Protein AF-A0A7C3DHV5-F1 (afdb_monomer_lite)

Foldseek 3Di:
DAQQWWFFFQDPVPGTFIWHFHDDRVCVVPPQKTKTWTKDPDADPDDADLQWDWDQVVQQDPHTIITGLLDIDIDGPVRGDGTRGGDDPVCVVVSVVSNCVNVVNPPVVVVVVVVVVVVVVPPDPPPDPPPPDDDDDDDDDDDD

Secondary structure (DSSP, 8-state):
--TTEEEEEEETTTEEEEEEE-S-HHHHHH-SEEEEEEEPSSPP-S---TTEEEE-GGGT-SS-EEEEEEEEEEEEGGGEEEEEEE--HHHHHHHHHHHHHHTT-SHHHHHHHHHHHHHHTT-----------------S----

Radius of gyration: 30.59 Å; chains: 1; bounding box: 89×79×47 Å

Sequence (144 aa):
MKQWDIWTCDFADAGPHPAVVISHPDRVARAPLVNVLIGSSQRASRPARENEVLLNGADGLDWETLVKCDLMYLVEKERLYRRRGSVSVARRRAVVQRINACFGGASQFFAGLKAEWGKSRDQRPLRQKVSRQSRDSSPRWLRN

pLDDT: mean 81.28, std 19.35, range [42.59, 97.56]

Structure (mmCIF, N/CA/C/O backbone):
data_AF-A0A7C3DHV5-F1
#
_entry.id   AF-A0A7C3DHV5-F1
#
loop_
_atom_site.group_PDB
_atom_site.id
_atom_site.type_symbol
_atom_site.label_atom_id
_atom_site.label_alt_id
_atom_site.label_comp_id
_atom_site.label_asym_id
_atom_site.label_entity_id
_atom_site.label_seq_id
_atom_site.pdbx_PDB_ins_code
_atom_site.Cartn_x
_atom_site.Cartn_y
_atom_site.Cartn_z
_atom_site.occupancy
_atom_site.B_iso_or_equiv
_atom_site.auth_seq_id
_atom_site.auth_comp_id
_atom_site.auth_asym_id
_atom_site.auth_atom_id
_atom_site.pdbx_PDB_model_num
ATOM 1 N N . MET A 1 1 ? -12.951 -5.417 4.955 1.00 90.44 1 MET A N 1
ATOM 2 C CA . MET A 1 1 ? -11.619 -5.143 4.371 1.00 90.44 1 MET A CA 1
ATOM 3 C C . MET A 1 1 ? -10.843 -6.445 4.270 1.00 90.44 1 MET A C 1
ATOM 5 O O . MET A 1 1 ? -10.939 -7.243 5.195 1.00 90.44 1 MET A O 1
ATOM 9 N N . LYS A 1 2 ? -10.124 -6.685 3.172 1.00 95.50 2 LYS A N 1
ATOM 10 C CA . LYS A 1 2 ? -9.278 -7.870 2.955 1.00 95.50 2 LYS A CA 1
ATOM 11 C C . LYS A 1 2 ? -7.871 -7.451 2.524 1.00 95.50 2 LYS A C 1
ATOM 13 O O . LYS A 1 2 ? -7.673 -6.340 2.034 1.00 95.50 2 LYS A O 1
ATOM 18 N N . GLN A 1 3 ? -6.899 -8.348 2.686 1.00 96.19 3 GLN A N 1
ATOM 19 C CA . GLN A 1 3 ? -5.577 -8.156 2.087 1.00 96.19 3 GLN A CA 1
ATOM 20 C C . GLN A 1 3 ? -5.726 -7.991 0.568 1.00 96.19 3 GLN A C 1
ATOM 22 O O . GLN A 1 3 ? -6.547 -8.673 -0.050 1.00 96.19 3 GLN A O 1
ATOM 27 N N . TRP A 1 4 ? -4.925 -7.102 -0.015 1.00 97.06 4 TRP A N 1
ATOM 28 C CA . TRP A 1 4 ? -4.947 -6.709 -1.424 1.00 97.06 4 TRP A CA 1
ATOM 29 C C . TRP A 1 4 ? -6.153 -5.881 -1.855 1.00 97.06 4 TRP A C 1
ATOM 31 O O . TRP A 1 4 ? -6.248 -5.564 -3.039 1.00 97.06 4 TRP A O 1
ATOM 41 N N . ASP A 1 5 ? -7.074 -5.517 -0.960 1.00 96.88 5 ASP A N 1
ATOM 42 C CA . ASP A 1 5 ? -8.069 -4.502 -1.299 1.00 96.88 5 ASP A CA 1
ATOM 43 C C . ASP A 1 5 ? -7.389 -3.137 -1.469 1.00 96.88 5 ASP A C 1
ATOM 45 O O . ASP A 1 5 ? -6.453 -2.787 -0.745 1.00 96.88 5 ASP A O 1
ATOM 49 N N . ILE A 1 6 ? -7.910 -2.357 -2.410 1.00 97.19 6 ILE A N 1
ATOM 50 C CA . ILE A 1 6 ? -7.518 -0.973 -2.645 1.00 97.19 6 ILE A CA 1
ATOM 51 C C . ILE A 1 6 ? -8.632 -0.080 -2.112 1.00 97.19 6 ILE A C 1
ATOM 53 O O . ILE A 1 6 ? -9.783 -0.170 -2.550 1.00 97.19 6 ILE A O 1
ATOM 57 N N . TRP A 1 7 ? -8.284 0.782 -1.169 1.00 97.19 7 TRP A N 1
ATOM 58 C CA . TRP A 1 7 ? -9.181 1.749 -0.547 1.00 97.19 7 TRP A CA 1
ATOM 59 C C . TRP A 1 7 ? -8.693 3.166 -0.812 1.00 97.19 7 TRP A C 1
ATOM 61 O O . TRP A 1 7 ? -7.548 3.372 -1.185 1.00 97.19 7 TRP A O 1
ATOM 71 N N . THR A 1 8 ? -9.554 4.156 -0.637 1.00 96.44 8 THR A N 1
ATOM 72 C CA . THR A 1 8 ? -9.113 5.548 -0.530 1.00 96.44 8 THR A CA 1
ATOM 73 C C . THR A 1 8 ? -8.825 5.826 0.935 1.00 96.44 8 THR A C 1
ATOM 75 O O . THR A 1 8 ? -9.685 5.561 1.775 1.00 96.44 8 THR A O 1
ATOM 78 N N . CYS A 1 9 ? -7.619 6.307 1.217 1.00 96.19 9 CYS A N 1
ATOM 79 C CA . CYS A 1 9 ? -7.184 6.743 2.535 1.00 96.19 9 CYS A CA 1
ATOM 80 C C . CYS A 1 9 ? -6.913 8.237 2.482 1.00 96.19 9 CYS A C 1
ATOM 82 O O . CYS A 1 9 ? -6.264 8.703 1.545 1.00 96.19 9 CYS A O 1
ATOM 84 N N . ASP A 1 10 ? -7.358 8.965 3.496 1.00 93.62 10 ASP A N 1
ATOM 85 C CA . ASP A 1 10 ? -6.908 10.335 3.695 1.00 93.62 10 ASP A CA 1
ATOM 86 C C . ASP A 1 10 ? -5.593 10.317 4.482 1.00 93.62 10 ASP A C 1
ATOM 88 O O . ASP A 1 10 ? -5.584 9.955 5.662 1.00 93.62 10 ASP A O 1
ATOM 92 N N . PHE A 1 11 ? -4.468 10.592 3.820 1.00 91.00 11 PHE A N 1
ATOM 93 C CA . PHE A 1 11 ? -3.147 10.656 4.452 1.00 91.00 11 PHE A CA 1
ATOM 94 C C . PHE A 1 11 ? -2.891 12.074 4.957 1.00 91.00 11 PHE A C 1
ATOM 96 O O . PHE A 1 11 ? -3.171 13.024 4.243 1.00 91.00 11 PHE A O 1
ATOM 103 N N . ALA A 1 12 ? -2.301 12.226 6.145 1.00 86.88 12 ALA A N 1
ATOM 104 C CA . ALA A 1 12 ? -2.161 13.544 6.776 1.00 86.88 12 ALA A CA 1
ATOM 105 C C . ALA A 1 12 ? -1.393 14.553 5.895 1.00 86.88 12 ALA A C 1
ATOM 107 O O . ALA A 1 12 ? -1.833 15.686 5.748 1.00 86.88 12 ALA A O 1
ATOM 108 N N . ASP A 1 13 ? -0.307 14.114 5.251 1.00 84.50 13 ASP A N 1
ATOM 109 C CA . ASP A 1 13 ? 0.558 15.003 4.458 1.00 84.50 13 ASP A CA 1
ATOM 110 C C . ASP A 1 13 ? 0.205 15.045 2.964 1.00 84.50 13 ASP A C 1
ATOM 112 O O . ASP A 1 13 ? 0.598 15.965 2.252 1.00 84.50 13 ASP A O 1
ATOM 116 N N . ALA A 1 14 ? -0.493 14.023 2.461 1.00 88.00 14 ALA A N 1
ATOM 117 C CA . ALA A 1 14 ? -0.768 13.873 1.031 1.00 88.00 14 ALA A CA 1
ATOM 118 C C . ALA A 1 14 ? -2.247 14.088 0.682 1.00 88.00 14 ALA A C 1
ATOM 120 O O . ALA A 1 14 ? -2.569 14.345 -0.471 1.00 88.00 14 ALA A O 1
ATOM 121 N N . GLY A 1 15 ? -3.161 13.987 1.642 1.00 91.25 15 GLY A N 1
ATOM 122 C CA . GLY A 1 15 ? -4.597 13.985 1.397 1.00 91.25 15 GLY A CA 1
ATOM 123 C C . GLY A 1 15 ? -5.110 12.657 0.813 1.00 91.25 15 GLY A C 1
ATOM 124 O O . GLY A 1 15 ? -4.436 11.619 0.908 1.00 91.25 15 GLY A O 1
ATOM 125 N N . PRO A 1 16 ? -6.282 12.661 0.150 1.00 94.69 16 PRO A N 1
ATOM 126 C CA . PRO A 1 16 ? -6.945 11.455 -0.344 1.00 94.69 16 PRO A CA 1
ATOM 127 C C . PRO A 1 16 ? -6.166 10.726 -1.446 1.00 94.69 16 PRO A C 1
ATOM 129 O O . PRO A 1 16 ? -6.072 11.192 -2.582 1.00 94.69 16 PRO A O 1
ATOM 132 N N . HIS A 1 17 ? -5.658 9.534 -1.137 1.00 95.19 17 HIS A N 1
ATOM 133 C CA . HIS A 1 17 ? -4.902 8.706 -2.077 1.00 95.19 17 HIS A CA 1
ATOM 134 C C . HIS A 1 17 ? -5.390 7.252 -2.081 1.00 95.19 17 HIS A C 1
ATOM 136 O O . HIS A 1 17 ? -5.900 6.754 -1.070 1.00 95.19 17 HIS A O 1
ATOM 142 N N . PRO A 1 18 ? -5.240 6.531 -3.207 1.00 95.94 18 PRO A N 1
ATOM 143 C CA . PRO A 1 18 ? -5.375 5.081 -3.217 1.00 95.94 18 PRO A CA 1
ATOM 144 C C . PRO A 1 18 ? -4.394 4.437 -2.227 1.00 95.94 18 PRO A C 1
ATOM 146 O O . PRO A 1 18 ? -3.228 4.813 -2.160 1.00 95.94 18 PRO A O 1
ATOM 149 N N . ALA A 1 19 ? -4.860 3.449 -1.479 1.00 96.88 19 ALA A N 1
ATOM 150 C CA . ALA A 1 19 ? -4.122 2.744 -0.447 1.00 96.88 19 ALA A CA 1
ATOM 151 C C . ALA A 1 19 ? -4.334 1.238 -0.617 1.00 96.88 19 ALA A C 1
ATOM 153 O O . ALA A 1 19 ? -5.464 0.747 -0.554 1.00 96.88 19 ALA A O 1
ATOM 154 N N . VAL A 1 20 ? -3.250 0.501 -0.852 1.00 97.50 20 VAL A N 1
ATOM 155 C CA . VAL A 1 20 ? -3.276 -0.957 -1.020 1.00 97.50 20 VAL A CA 1
ATOM 156 C C . VAL A 1 20 ? -3.021 -1.621 0.323 1.00 97.50 20 VAL A C 1
ATOM 158 O O . VAL A 1 20 ? -1.951 -1.442 0.897 1.00 97.50 20 VAL A O 1
ATOM 161 N N . VAL A 1 21 ? -3.961 -2.430 0.808 1.00 97.56 21 VAL A N 1
ATOM 162 C CA . VAL A 1 21 ? -3.810 -3.154 2.078 1.00 97.56 21 VAL A CA 1
ATOM 163 C C . VAL A 1 21 ? -2.851 -4.331 1.908 1.00 97.56 21 VAL A C 1
ATOM 165 O O . VAL A 1 21 ? -3.156 -5.283 1.190 1.00 97.56 21 VAL A O 1
ATOM 168 N N . ILE A 1 22 ? -1.715 -4.305 2.607 1.00 96.94 22 ILE A N 1
ATOM 169 C CA . ILE A 1 22 ? -0.680 -5.355 2.529 1.00 96.94 22 ILE A CA 1
ATOM 170 C C . ILE A 1 22 ? -0.562 -6.200 3.803 1.00 96.94 22 ILE A C 1
ATOM 172 O O . ILE A 1 22 ? 0.092 -7.243 3.791 1.00 96.94 22 ILE A O 1
ATOM 176 N N . SER A 1 23 ? -1.213 -5.798 4.899 1.00 96.19 23 SER A N 1
ATOM 177 C CA . SER A 1 23 ? -1.224 -6.572 6.147 1.00 96.19 23 SER A CA 1
ATOM 178 C C . SER A 1 23 ? -1.694 -8.017 5.971 1.00 96.19 23 SER A C 1
ATOM 180 O O . SER A 1 23 ? -2.576 -8.305 5.165 1.00 96.19 23 SER A O 1
ATOM 182 N N . HIS A 1 24 ? -1.140 -8.909 6.799 1.00 95.31 24 HIS A N 1
ATOM 183 C CA . HIS A 1 24 ? -1.579 -10.301 6.903 1.00 95.31 24 HIS A CA 1
ATOM 184 C C . HIS A 1 24 ? -3.099 -10.382 7.153 1.00 95.31 24 HIS A C 1
ATOM 186 O O . HIS A 1 24 ? -3.607 -9.576 7.944 1.00 95.31 24 HIS A O 1
ATOM 192 N N . PRO A 1 25 ? -3.830 -11.332 6.536 1.00 95.88 25 PRO A N 1
ATOM 193 C CA . PRO A 1 25 ? -5.282 -11.455 6.689 1.00 95.88 25 PRO A CA 1
ATOM 194 C C . PRO A 1 25 ? -5.742 -11.500 8.153 1.00 95.88 25 PRO A C 1
ATOM 196 O O . PRO A 1 25 ? -6.705 -10.819 8.495 1.00 95.88 25 PRO A O 1
ATOM 199 N N . ASP A 1 26 ? -5.014 -12.186 9.038 1.00 95.31 26 ASP A N 1
ATOM 200 C CA . ASP A 1 26 ? -5.356 -12.235 10.471 1.00 95.31 26 ASP A CA 1
ATOM 201 C C . ASP A 1 26 ? -5.299 -10.864 11.151 1.00 95.31 26 ASP A C 1
ATOM 203 O O . ASP A 1 26 ? -6.147 -10.537 11.983 1.00 95.31 26 ASP A O 1
ATOM 207 N N . ARG A 1 27 ? -4.329 -10.022 10.770 1.00 94.06 27 ARG A N 1
ATOM 208 C CA . ARG A 1 27 ? -4.230 -8.651 11.283 1.00 94.06 27 ARG A CA 1
ATOM 209 C C . ARG A 1 27 ? -5.369 -7.797 10.744 1.00 94.06 27 ARG A C 1
ATOM 211 O O . ARG A 1 27 ? -5.991 -7.066 11.508 1.00 94.06 27 ARG A O 1
ATOM 218 N N . VAL A 1 28 ? -5.678 -7.929 9.452 1.00 96.25 28 VAL A N 1
ATOM 219 C CA . VAL A 1 28 ? -6.823 -7.245 8.834 1.00 96.25 28 VAL A CA 1
ATOM 220 C C . VAL A 1 28 ? -8.139 -7.672 9.492 1.00 96.25 28 VAL A C 1
ATOM 222 O O . VAL A 1 28 ? -9.040 -6.846 9.604 1.00 96.25 28 VAL A O 1
ATOM 225 N N . ALA A 1 29 ? -8.262 -8.906 9.983 1.00 95.25 29 ALA A N 1
ATOM 226 C CA . ALA A 1 29 ? -9.449 -9.362 10.702 1.00 95.25 29 ALA A CA 1
ATOM 227 C C . ALA A 1 29 ? -9.537 -8.803 12.133 1.00 95.25 29 ALA A C 1
ATOM 229 O O . ALA A 1 29 ? -10.609 -8.374 12.547 1.00 95.25 29 ALA A O 1
ATOM 230 N N . ARG A 1 30 ? -8.424 -8.770 12.879 1.00 95.00 30 ARG A N 1
ATOM 231 C CA . ARG A 1 30 ? -8.445 -8.554 14.339 1.00 95.00 30 ARG A CA 1
ATOM 232 C C . ARG A 1 30 ? -8.027 -7.157 14.801 1.00 95.00 30 ARG A C 1
ATOM 234 O O . ARG A 1 30 ? -8.566 -6.665 15.781 1.00 95.00 30 ARG A O 1
ATOM 241 N N . ALA A 1 31 ? -7.061 -6.524 14.136 1.00 95.06 31 ALA A N 1
ATOM 242 C CA . ALA A 1 31 ? -6.447 -5.284 14.619 1.00 95.06 31 ALA A CA 1
ATOM 243 C C . ALA A 1 31 ? -7.114 -4.035 14.013 1.00 95.06 31 ALA A C 1
ATOM 245 O O . ALA A 1 31 ? -7.508 -4.083 12.848 1.00 95.06 31 ALA A O 1
ATOM 246 N N . PRO A 1 32 ? -7.210 -2.906 14.736 1.00 95.50 32 PRO A N 1
ATOM 247 C CA . PRO A 1 32 ? -7.749 -1.654 14.189 1.00 95.50 32 PRO A CA 1
ATOM 248 C C . PRO A 1 32 ? -6.794 -0.971 13.195 1.00 95.50 32 PRO A C 1
ATOM 250 O O . PRO A 1 32 ? -7.240 -0.255 12.302 1.00 95.50 32 PRO A O 1
ATOM 253 N N . LEU A 1 33 ? -5.488 -1.238 13.318 1.00 96.25 33 LEU A N 1
ATOM 254 C CA . LEU A 1 33 ? -4.430 -0.671 12.482 1.00 96.25 33 LEU A CA 1
ATOM 255 C C . LEU A 1 33 ? -3.939 -1.672 11.428 1.00 96.25 33 LEU A C 1
ATOM 257 O O . LEU A 1 33 ? -3.625 -2.829 11.744 1.00 96.25 33 LEU A O 1
ATOM 261 N N . VAL A 1 34 ? -3.798 -1.203 10.189 1.00 97.25 34 VAL A N 1
ATOM 262 C CA . VAL A 1 34 ? -3.339 -1.984 9.033 1.00 97.25 34 VAL A CA 1
ATOM 263 C C . VAL A 1 34 ? -2.211 -1.270 8.288 1.00 97.25 34 VAL A C 1
ATOM 265 O O . VAL A 1 34 ? -2.164 -0.048 8.219 1.00 97.25 34 VAL A O 1
ATOM 268 N N . ASN A 1 35 ? -1.302 -2.052 7.712 1.00 97.19 35 ASN A N 1
ATOM 269 C CA . ASN A 1 35 ? -0.250 -1.568 6.824 1.00 97.19 35 ASN A CA 1
ATOM 270 C C . ASN A 1 35 ? -0.798 -1.412 5.409 1.00 97.19 35 ASN A C 1
ATOM 272 O O . ASN A 1 35 ? -1.376 -2.359 4.851 1.00 97.19 35 ASN A O 1
ATOM 276 N N . VAL A 1 36 ? -0.552 -0.245 4.823 1.00 97.12 36 VAL A N 1
ATOM 277 C CA . VAL A 1 36 ? -0.929 0.087 3.453 1.00 97.12 36 VAL A CA 1
ATOM 278 C C . VAL A 1 36 ? 0.246 0.656 2.664 1.00 97.12 36 VAL A C 1
ATOM 280 O O . VAL A 1 36 ? 1.143 1.283 3.225 1.00 97.12 36 VAL A O 1
ATOM 283 N N . LEU A 1 37 ? 0.215 0.456 1.349 1.00 96.69 37 LEU A N 1
ATOM 284 C CA . LEU A 1 37 ? 1.065 1.170 0.397 1.00 96.69 37 LEU A CA 1
ATOM 285 C C . LEU A 1 37 ? 0.279 2.308 -0.241 1.00 96.69 37 LEU A C 1
ATOM 287 O O . LEU A 1 37 ? -0.868 2.106 -0.646 1.00 96.69 37 LEU A O 1
ATOM 291 N N . ILE A 1 38 ? 0.904 3.475 -0.373 1.00 95.75 38 ILE A N 1
ATOM 292 C CA . ILE A 1 38 ? 0.287 4.637 -1.015 1.00 95.75 38 ILE A CA 1
ATOM 293 C C . ILE A 1 38 ? 0.422 4.558 -2.543 1.00 95.75 38 ILE A C 1
ATOM 295 O O . ILE A 1 38 ? 1.495 4.296 -3.093 1.00 95.75 38 ILE A O 1
ATOM 299 N N . GLY A 1 39 ? -0.687 4.793 -3.236 1.00 94.19 39 GLY A N 1
ATOM 300 C CA . GLY A 1 39 ? -0.762 4.984 -4.678 1.00 94.19 39 GLY A CA 1
ATOM 301 C C . GLY A 1 39 ? -0.872 6.459 -5.043 1.00 94.19 39 GLY A C 1
ATOM 302 O O . GLY A 1 39 ? -1.410 7.251 -4.280 1.00 94.19 39 GLY A O 1
ATOM 303 N N . SER A 1 40 ? -0.391 6.834 -6.224 1.00 91.06 40 SER A N 1
ATOM 304 C CA . SER A 1 40 ? -0.592 8.166 -6.803 1.00 91.06 40 SER A CA 1
ATOM 305 C C . SER A 1 40 ? -2.082 8.468 -7.000 1.00 91.06 40 SER A C 1
ATOM 307 O O . SER A 1 40 ? -2.827 7.656 -7.549 1.00 91.06 40 SER A O 1
ATOM 309 N N . SER A 1 41 ? -2.516 9.664 -6.606 1.00 84.44 41 SER A N 1
ATOM 310 C CA . SER A 1 41 ? -3.856 10.182 -6.912 1.00 84.44 41 SER A CA 1
ATOM 311 C C . SER A 1 41 ? -3.995 10.618 -8.375 1.00 84.44 41 SER A C 1
ATOM 313 O O . SER A 1 41 ? -5.104 10.645 -8.899 1.00 84.44 41 SER A O 1
ATOM 315 N N . GLN A 1 42 ? -2.884 10.898 -9.058 1.00 84.81 42 GLN A N 1
ATOM 316 C CA . GLN A 1 42 ? -2.853 11.330 -10.456 1.00 84.81 42 GLN A CA 1
ATOM 317 C C . GLN A 1 42 ? -2.566 10.164 -11.405 1.00 84.81 42 GLN A C 1
ATOM 319 O O . GLN A 1 42 ? -1.889 9.197 -11.030 1.00 84.81 42 GLN A O 1
ATOM 324 N N . ARG A 1 43 ? -3.049 10.290 -12.648 1.00 86.81 43 ARG A N 1
ATOM 325 C CA . ARG A 1 43 ? -2.757 9.355 -13.738 1.00 86.81 43 ARG A CA 1
ATOM 326 C C . ARG A 1 43 ? -1.253 9.284 -13.979 1.00 86.81 43 ARG A C 1
ATOM 328 O O . ARG A 1 43 ? -0.592 10.311 -14.119 1.00 86.81 43 ARG A O 1
ATOM 335 N N . ALA A 1 44 ? -0.724 8.068 -14.048 1.00 85.44 44 ALA A N 1
ATOM 336 C CA . ALA A 1 44 ? 0.668 7.850 -14.394 1.00 85.44 44 ALA A CA 1
ATOM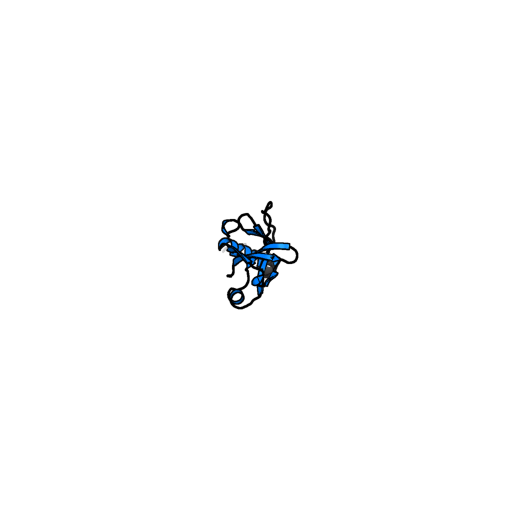 337 C C . ALA A 1 44 ? 0.951 8.395 -15.804 1.00 85.44 44 ALA A C 1
ATOM 339 O O . ALA A 1 44 ? 0.351 7.959 -16.781 1.00 85.44 44 ALA A O 1
ATOM 340 N N . SER A 1 45 ? 1.864 9.360 -15.901 1.00 87.44 45 SER A N 1
ATOM 341 C CA . SER A 1 45 ? 2.379 9.901 -17.169 1.00 87.44 45 SER A CA 1
ATOM 342 C C . SER A 1 45 ? 3.748 9.328 -17.541 1.00 87.44 45 SER A C 1
ATOM 344 O O . SER A 1 45 ? 4.294 9.637 -18.597 1.00 87.44 45 SER A O 1
ATOM 346 N N . ARG A 1 46 ? 4.323 8.507 -16.657 1.00 90.75 46 ARG A N 1
ATOM 347 C CA . ARG A 1 46 ? 5.666 7.941 -16.777 1.00 90.75 46 ARG A CA 1
ATOM 348 C C . ARG A 1 46 ? 5.671 6.458 -16.405 1.00 90.75 46 ARG A C 1
ATOM 350 O O . ARG A 1 46 ? 4.808 6.029 -15.633 1.00 90.75 46 ARG A O 1
ATOM 357 N N . PRO A 1 47 ? 6.676 5.691 -16.862 1.00 89.44 47 PRO A N 1
ATOM 358 C CA . PRO A 1 47 ? 6.885 4.332 -16.383 1.00 89.44 47 PRO A CA 1
ATOM 359 C C . PRO A 1 47 ? 7.174 4.292 -14.874 1.00 89.44 47 PRO A C 1
ATOM 361 O O . PRO A 1 47 ? 7.651 5.265 -14.272 1.00 89.44 47 PRO A O 1
ATOM 364 N N . ALA A 1 48 ? 6.877 3.142 -14.266 1.00 91.56 48 ALA A N 1
ATOM 365 C CA . ALA A 1 48 ? 7.163 2.877 -12.861 1.00 91.56 48 ALA A CA 1
ATOM 366 C C . ALA A 1 48 ? 8.675 2.845 -12.599 1.00 91.56 48 ALA A C 1
ATOM 368 O O . ALA A 1 48 ? 9.431 2.240 -13.358 1.00 91.56 48 ALA A O 1
ATOM 369 N N . ARG A 1 49 ? 9.106 3.488 -11.508 1.00 92.00 49 ARG A N 1
ATOM 370 C CA . ARG A 1 49 ? 10.496 3.432 -11.028 1.00 92.00 49 ARG A CA 1
ATOM 371 C C . ARG A 1 49 ? 10.798 2.099 -10.356 1.00 92.00 49 ARG A C 1
ATOM 373 O O . ARG A 1 49 ? 9.899 1.297 -10.124 1.00 92.00 49 ARG A O 1
ATOM 380 N N . GLU A 1 50 ? 12.061 1.895 -9.990 1.00 89.12 50 GLU A N 1
ATOM 381 C CA . GLU A 1 50 ? 12.574 0.703 -9.301 1.00 89.12 50 GLU A CA 1
ATOM 382 C C . GLU A 1 50 ? 11.957 0.425 -7.931 1.00 89.12 50 GLU A C 1
ATOM 384 O O . GLU A 1 50 ? 12.026 -0.708 -7.480 1.00 89.12 50 GLU A O 1
ATOM 389 N N . ASN A 1 51 ? 11.267 1.378 -7.316 1.00 92.00 51 ASN A N 1
ATOM 390 C CA . ASN A 1 51 ? 10.526 1.229 -6.060 1.00 92.00 51 ASN A CA 1
ATOM 391 C C . ASN A 1 51 ? 8.998 1.225 -6.245 1.00 92.00 51 ASN A C 1
ATOM 393 O O . ASN A 1 51 ? 8.253 1.116 -5.274 1.00 92.00 51 ASN A O 1
ATOM 397 N N . GLU A 1 52 ? 8.509 1.330 -7.481 1.00 94.19 52 GLU A N 1
ATOM 398 C CA . GLU A 1 52 ? 7.087 1.497 -7.777 1.00 94.19 52 GLU A CA 1
ATOM 399 C C . GLU A 1 52 ? 6.524 0.342 -8.608 1.00 94.19 52 GLU A C 1
ATOM 401 O O . GLU A 1 52 ? 7.220 -0.293 -9.402 1.00 94.19 52 GLU A O 1
ATOM 406 N N . VAL A 1 53 ? 5.221 0.105 -8.466 1.00 94.81 53 VAL A N 1
ATOM 407 C CA . VAL A 1 53 ? 4.458 -0.818 -9.313 1.00 94.81 53 VAL A CA 1
ATOM 408 C C . VAL A 1 53 ? 3.287 -0.075 -9.942 1.00 94.81 53 VAL A C 1
ATOM 410 O O . VAL A 1 53 ? 2.581 0.669 -9.265 1.00 94.81 53 VAL A O 1
ATOM 413 N N . LEU A 1 54 ? 3.073 -0.288 -11.241 1.00 94.69 54 LEU A N 1
ATOM 414 C CA . LEU A 1 54 ? 1.937 0.269 -11.970 1.00 94.69 54 LEU A CA 1
ATOM 415 C C . LEU A 1 54 ? 0.709 -0.641 -11.810 1.00 94.69 54 LEU A C 1
ATOM 417 O O . LEU A 1 54 ? 0.715 -1.794 -12.250 1.00 94.69 54 LEU A O 1
ATOM 421 N N . LEU A 1 55 ? -0.337 -0.120 -11.175 1.00 94.31 55 LEU A N 1
ATOM 422 C CA . LEU A 1 55 ? -1.673 -0.715 -11.129 1.00 94.31 55 LEU A CA 1
ATOM 423 C C . LEU A 1 55 ? -2.578 -0.042 -12.165 1.00 94.31 55 LEU A C 1
ATOM 425 O O . LEU A 1 55 ? -2.305 1.083 -12.580 1.00 94.31 55 LEU A O 1
ATOM 429 N N . ASN A 1 56 ? -3.643 -0.714 -12.602 1.00 91.94 56 ASN A N 1
ATOM 430 C CA . ASN A 1 56 ? -4.543 -0.173 -13.629 1.00 91.94 56 ASN A CA 1
ATOM 431 C C . ASN A 1 56 ? -5.996 -0.657 -13.470 1.00 91.94 56 ASN A C 1
ATOM 433 O O . ASN A 1 56 ? -6.354 -1.241 -12.447 1.00 91.94 56 ASN A O 1
ATOM 437 N N . GLY A 1 57 ? -6.819 -0.456 -14.507 1.00 88.62 57 GLY A N 1
ATOM 438 C CA . GLY A 1 57 ? -8.229 -0.869 -14.561 1.00 88.62 57 GLY A CA 1
ATOM 439 C C . GLY A 1 57 ? -8.512 -2.304 -14.129 1.00 88.62 57 GLY A C 1
ATOM 440 O O . GLY A 1 57 ? -9.497 -2.549 -13.440 1.00 88.62 57 GLY A O 1
ATOM 441 N N . ALA A 1 58 ? -7.618 -3.252 -14.421 1.00 88.00 58 ALA A N 1
ATOM 442 C CA . ALA A 1 58 ? -7.804 -4.640 -13.998 1.00 88.00 58 ALA A CA 1
ATOM 443 C C . ALA A 1 58 ? -7.631 -4.865 -12.476 1.00 88.00 58 ALA A C 1
ATOM 445 O O . ALA A 1 58 ? -7.902 -5.962 -11.996 1.00 88.00 58 ALA A O 1
ATOM 446 N N . ASP A 1 59 ? -7.209 -3.854 -11.705 1.00 90.44 59 ASP A N 1
ATOM 447 C CA . ASP A 1 59 ? -7.241 -3.863 -10.231 1.00 90.44 59 ASP A CA 1
ATOM 448 C C . ASP A 1 59 ? -8.429 -3.072 -9.645 1.00 90.44 59 ASP A C 1
ATOM 450 O O . ASP A 1 59 ? -8.545 -2.948 -8.424 1.00 90.44 59 ASP A O 1
ATOM 454 N N . GLY A 1 60 ? -9.313 -2.530 -10.492 1.00 87.25 60 GLY A N 1
ATOM 455 C CA . GLY A 1 60 ? -10.433 -1.672 -10.087 1.00 87.25 60 GLY A CA 1
ATOM 456 C C . GLY A 1 60 ? -10.046 -0.205 -9.870 1.00 87.25 60 GLY A C 1
ATOM 457 O O . GLY A 1 60 ? -10.584 0.451 -8.982 1.00 87.25 60 GLY A O 1
ATOM 458 N N . LEU A 1 61 ? -9.079 0.305 -10.638 1.00 90.12 61 LEU A N 1
ATOM 459 C CA . LEU A 1 61 ? -8.702 1.721 -10.642 1.00 90.12 61 LEU A CA 1
ATOM 460 C C . LEU A 1 61 ? -9.132 2.385 -11.948 1.00 90.12 61 LEU A C 1
ATOM 462 O O . LEU A 1 61 ? -8.932 1.827 -13.019 1.00 90.12 61 LEU A O 1
ATOM 466 N N . ASP A 1 62 ? -9.664 3.600 -11.867 1.00 89.00 62 ASP A N 1
ATOM 467 C CA . ASP A 1 62 ? -10.157 4.337 -13.039 1.00 89.00 62 ASP A CA 1
ATOM 468 C C . ASP A 1 62 ? -9.037 4.686 -14.042 1.00 89.00 62 ASP A C 1
ATOM 470 O O . ASP A 1 62 ? -9.276 4.866 -15.235 1.00 89.00 62 ASP A O 1
ATOM 474 N N . TRP A 1 63 ? -7.793 4.763 -13.566 1.00 89.81 63 TRP A N 1
ATOM 475 C CA . TRP A 1 63 ? -6.608 5.051 -14.368 1.00 89.81 63 TRP A CA 1
ATOM 476 C C . TRP A 1 63 ? -5.384 4.292 -13.862 1.00 89.81 63 TRP A C 1
ATOM 478 O O . TRP A 1 63 ? -5.400 3.634 -12.822 1.00 89.81 63 TRP A O 1
ATOM 488 N N . GLU A 1 64 ? -4.297 4.391 -14.622 1.00 92.75 64 GLU A N 1
ATOM 489 C CA . GLU A 1 64 ? -3.010 3.838 -14.226 1.00 92.75 64 GLU A CA 1
ATOM 490 C C . GLU A 1 64 ? -2.445 4.591 -13.018 1.00 92.75 64 GLU A C 1
ATOM 492 O O . GLU A 1 64 ? -2.251 5.809 -13.055 1.00 92.75 64 GLU A O 1
ATOM 497 N N . THR A 1 65 ? -2.175 3.856 -11.945 1.00 94.75 65 THR A N 1
ATOM 498 C CA . THR A 1 65 ? -1.727 4.389 -10.660 1.00 94.75 65 THR A CA 1
ATOM 499 C C . THR A 1 65 ? -0.394 3.772 -10.277 1.00 94.75 65 THR A C 1
ATOM 501 O O . THR A 1 65 ? -0.251 2.553 -10.202 1.00 94.75 65 THR A O 1
ATOM 504 N N . LEU A 1 66 ? 0.579 4.625 -9.969 1.00 95.81 66 LEU A N 1
ATOM 505 C CA . LEU A 1 66 ? 1.862 4.209 -9.411 1.00 95.81 66 LEU A CA 1
ATOM 506 C C . LEU A 1 66 ? 1.729 3.978 -7.907 1.00 95.81 66 LEU A C 1
ATOM 508 O O . LEU A 1 66 ? 1.382 4.905 -7.180 1.00 95.81 66 LEU A O 1
ATOM 512 N N . VAL A 1 67 ? 2.020 2.765 -7.445 1.00 95.88 67 VAL A N 1
ATOM 513 C CA . VAL A 1 67 ? 2.063 2.402 -6.024 1.00 95.88 67 VAL A CA 1
ATOM 514 C C . VAL A 1 67 ? 3.507 2.349 -5.555 1.00 95.88 67 VAL A C 1
ATOM 516 O O . VAL A 1 67 ? 4.308 1.591 -6.103 1.00 95.88 67 VAL A O 1
ATOM 519 N N . LYS A 1 68 ? 3.826 3.140 -4.530 1.00 95.00 68 LYS A N 1
ATOM 520 C CA . LYS A 1 68 ? 5.150 3.183 -3.905 1.00 95.00 68 LYS A CA 1
ATOM 521 C C . LYS A 1 68 ? 5.297 1.994 -2.961 1.00 95.00 68 LYS A C 1
ATOM 523 O O . LYS A 1 68 ? 4.497 1.837 -2.043 1.00 95.00 68 LYS A O 1
ATOM 528 N N . CYS A 1 69 ? 6.275 1.132 -3.215 1.00 95.56 69 CYS A N 1
ATOM 529 C CA . CYS A 1 69 ? 6.495 -0.102 -2.454 1.00 95.56 69 CYS A CA 1
ATOM 530 C C . CYS A 1 69 ? 7.610 0.027 -1.408 1.00 95.56 69 CYS A C 1
ATOM 532 O O . CYS A 1 69 ? 7.804 -0.898 -0.629 1.00 95.56 69 CYS A O 1
ATOM 534 N N . ASP A 1 70 ? 8.324 1.150 -1.397 1.00 93.25 70 ASP A N 1
ATOM 535 C CA . ASP A 1 70 ? 9.359 1.540 -0.436 1.00 93.25 70 ASP A CA 1
ATOM 536 C C . ASP A 1 70 ? 8.807 2.264 0.799 1.00 93.25 70 ASP A C 1
ATOM 538 O O . ASP A 1 70 ? 9.514 2.414 1.790 1.00 93.25 70 ASP A O 1
ATOM 542 N N . LEU A 1 71 ? 7.543 2.696 0.762 1.00 91.38 71 LEU A N 1
ATOM 543 C CA . LEU A 1 71 ? 6.889 3.418 1.851 1.00 91.38 71 LEU A CA 1
ATOM 544 C C . LEU A 1 71 ? 5.659 2.649 2.335 1.00 91.38 71 LEU A C 1
ATOM 546 O O . LEU A 1 71 ? 4.673 2.506 1.609 1.00 91.38 71 LEU A O 1
ATOM 550 N N . MET A 1 72 ? 5.709 2.177 3.582 1.00 94.06 72 MET A N 1
ATOM 551 C CA . MET A 1 72 ? 4.578 1.540 4.256 1.00 94.06 72 MET A CA 1
ATOM 552 C C . MET A 1 72 ? 4.001 2.476 5.309 1.00 94.06 72 MET A C 1
ATOM 554 O O . MET A 1 72 ? 4.719 2.953 6.184 1.00 94.06 72 MET A O 1
ATOM 558 N N . TYR A 1 73 ? 2.691 2.684 5.254 1.00 94.94 73 TYR A N 1
ATOM 559 C CA . TYR A 1 73 ? 1.967 3.488 6.228 1.00 94.94 73 TYR A CA 1
ATOM 560 C C . TYR A 1 73 ? 1.153 2.577 7.135 1.00 94.94 73 TYR A C 1
ATOM 562 O O . TYR A 1 73 ? 0.420 1.710 6.655 1.00 94.94 73 TYR A O 1
ATOM 570 N N . LEU A 1 74 ? 1.252 2.799 8.442 1.00 96.12 74 LEU A N 1
ATOM 571 C CA . LEU A 1 74 ? 0.336 2.216 9.412 1.00 96.12 74 LEU A CA 1
ATOM 572 C C . LEU A 1 74 ? -0.866 3.152 9.546 1.00 96.12 74 LEU A C 1
ATOM 574 O O . LEU A 1 74 ? -0.715 4.296 9.966 1.00 96.12 74 LEU A O 1
ATOM 578 N N . VAL A 1 75 ? -2.047 2.679 9.159 1.00 95.56 75 VAL A N 1
ATOM 579 C CA . VAL A 1 75 ? -3.273 3.484 9.142 1.00 95.56 75 VAL A CA 1
ATOM 580 C C . VAL A 1 75 ? -4.387 2.805 9.922 1.00 95.56 75 VAL A C 1
ATOM 582 O O . VAL A 1 75 ? -4.482 1.576 9.970 1.00 95.56 75 VAL A O 1
ATOM 585 N N . GLU A 1 76 ? -5.253 3.612 10.523 1.00 95.81 76 GLU A N 1
ATOM 586 C CA . GLU A 1 76 ? -6.505 3.149 11.117 1.00 95.81 76 GLU A CA 1
ATOM 587 C C . GLU A 1 76 ? -7.491 2.752 10.023 1.00 95.81 76 GLU A C 1
ATOM 589 O O . GLU A 1 76 ? -7.615 3.431 9.000 1.00 95.81 76 GLU A O 1
ATOM 594 N N . LYS A 1 77 ? -8.225 1.657 10.240 1.00 95.19 77 LYS A N 1
ATOM 595 C CA . LYS A 1 77 ? -9.252 1.196 9.294 1.00 95.19 77 LYS A CA 1
ATOM 596 C C . LYS A 1 77 ? -10.330 2.243 9.023 1.00 95.19 77 LYS A C 1
ATOM 598 O O . LYS A 1 77 ? -10.869 2.261 7.925 1.00 95.19 77 LYS A O 1
ATOM 603 N N . GLU A 1 78 ? -10.620 3.105 9.990 1.00 93.88 78 GLU A N 1
ATOM 604 C CA . GLU A 1 78 ? -11.627 4.167 9.881 1.00 93.88 78 GLU A CA 1
ATOM 605 C C . GLU A 1 78 ? -11.243 5.238 8.853 1.00 93.88 78 GLU A C 1
ATOM 607 O O . GLU A 1 78 ? -12.109 5.806 8.193 1.00 93.88 78 GLU A O 1
ATOM 612 N N . ARG A 1 79 ? -9.940 5.443 8.619 1.00 94.94 79 ARG A N 1
ATOM 613 C CA . ARG A 1 79 ? -9.436 6.360 7.582 1.00 94.94 79 ARG A CA 1
ATOM 614 C C . ARG A 1 79 ? -9.594 5.806 6.164 1.00 94.94 79 ARG A C 1
ATOM 616 O O . ARG A 1 79 ? -9.397 6.540 5.197 1.00 94.94 79 ARG A O 1
ATOM 623 N N . LEU A 1 80 ? -9.926 4.520 6.022 1.00 95.75 80 LEU A N 1
ATOM 624 C CA . LEU A 1 80 ? -10.120 3.832 4.747 1.00 95.75 80 LEU A CA 1
ATOM 625 C C . LEU A 1 80 ? -11.619 3.773 4.426 1.00 95.75 80 LEU A C 1
ATOM 627 O O . LEU A 1 80 ? -12.318 2.854 4.842 1.00 95.75 80 LEU A O 1
ATOM 631 N N . TYR A 1 81 ? -12.116 4.745 3.659 1.00 94.81 81 TYR A N 1
ATOM 632 C CA . TYR A 1 81 ? -13.563 4.992 3.549 1.00 94.81 81 TYR A CA 1
ATOM 633 C C . TYR A 1 81 ? -14.203 4.532 2.230 1.00 94.81 81 TYR A C 1
ATOM 635 O O . TYR A 1 81 ? -15.370 4.148 2.208 1.00 94.81 81 TYR A O 1
ATOM 643 N N . ARG A 1 82 ? -13.466 4.523 1.110 1.00 94.75 82 ARG A N 1
ATOM 644 C CA . ARG A 1 82 ? -14.006 4.131 -0.210 1.00 94.75 82 ARG A CA 1
ATOM 645 C C . ARG A 1 82 ? -13.215 2.991 -0.831 1.00 94.75 82 ARG A C 1
ATOM 647 O O . ARG A 1 82 ? -12.083 3.206 -1.267 1.00 94.75 82 ARG A O 1
ATOM 654 N N . ARG A 1 83 ? -13.823 1.809 -0.950 1.00 96.00 83 ARG A N 1
ATOM 655 C CA . ARG A 1 83 ? -13.241 0.679 -1.689 1.00 96.00 83 ARG A CA 1
ATOM 656 C C . ARG A 1 83 ? -13.238 0.988 -3.187 1.00 96.00 83 ARG A C 1
ATOM 658 O O . ARG A 1 83 ? -14.278 1.327 -3.742 1.00 96.00 83 ARG A 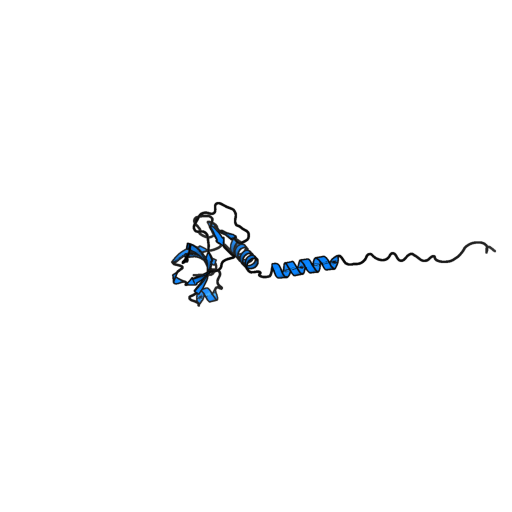O 1
ATOM 665 N N . ARG A 1 84 ? -12.074 0.870 -3.826 1.00 94.31 84 ARG A N 1
ATOM 666 C CA . ARG A 1 84 ? -11.896 1.048 -5.277 1.00 94.31 84 ARG A CA 1
ATOM 667 C C . ARG A 1 84 ? -11.862 -0.294 -5.999 1.00 94.31 84 ARG A C 1
ATOM 669 O O . ARG A 1 84 ? -12.577 -0.496 -6.969 1.00 94.31 84 ARG A O 1
ATOM 676 N N . GLY A 1 85 ? -11.104 -1.244 -5.459 1.00 95.12 85 GLY A N 1
ATOM 677 C CA . GLY A 1 85 ? -10.931 -2.545 -6.092 1.00 95.12 85 GLY A CA 1
ATOM 678 C C . GLY A 1 85 ? -10.035 -3.477 -5.293 1.00 95.12 85 GLY A C 1
ATOM 679 O O . GLY A 1 85 ? -9.980 -3.401 -4.063 1.00 95.12 85 GLY A O 1
ATOM 680 N N . SER A 1 86 ? -9.340 -4.371 -5.990 1.00 96.19 86 SER A N 1
ATOM 681 C CA . SER A 1 86 ? -8.369 -5.285 -5.399 1.00 96.19 86 SER A CA 1
ATOM 682 C C . SER A 1 86 ? -7.256 -5.600 -6.389 1.00 96.19 86 SER A C 1
ATOM 684 O O . SER A 1 86 ? -7.510 -5.821 -7.570 1.00 96.19 86 SER A O 1
ATOM 686 N N . VAL A 1 87 ? -6.022 -5.676 -5.894 1.00 96.06 87 VAL A N 1
ATOM 687 C CA . VAL A 1 87 ? -4.859 -6.025 -6.713 1.00 96.06 87 VAL A CA 1
ATOM 688 C C . VAL A 1 87 ? -5.037 -7.429 -7.286 1.00 96.06 87 VAL A C 1
ATOM 690 O O . VAL A 1 87 ? -5.245 -8.401 -6.548 1.00 96.06 87 VAL A O 1
ATOM 693 N N . SER A 1 88 ? -4.916 -7.543 -8.604 1.00 93.44 88 SER A N 1
ATOM 694 C CA . SER A 1 88 ? -4.958 -8.813 -9.331 1.00 93.44 88 SER A CA 1
ATOM 695 C C . SER A 1 88 ? -3.813 -9.747 -8.927 1.00 93.44 88 SER A C 1
ATOM 697 O O . SER A 1 88 ? -2.714 -9.315 -8.578 1.00 93.44 88 SER A O 1
ATOM 699 N N . VAL A 1 89 ? -4.037 -11.062 -9.008 1.00 89.56 89 VAL A N 1
ATOM 700 C CA . VAL A 1 89 ? -3.053 -12.079 -8.584 1.00 89.56 89 VAL A CA 1
ATOM 701 C C . VAL A 1 89 ? -1.704 -11.925 -9.298 1.00 89.56 89 VAL A C 1
ATOM 703 O O . VAL A 1 89 ? -0.659 -12.067 -8.662 1.00 89.56 89 VAL A O 1
ATOM 706 N N . ALA A 1 90 ? -1.718 -11.573 -10.587 1.00 85.88 90 ALA A N 1
ATOM 707 C CA . ALA A 1 90 ? -0.507 -11.327 -11.368 1.00 85.88 90 ALA A CA 1
ATOM 708 C C . ALA A 1 90 ? 0.340 -10.187 -10.775 1.00 85.88 90 ALA A C 1
ATOM 710 O O . ALA A 1 90 ? 1.555 -10.329 -10.624 1.00 85.88 90 ALA A O 1
ATOM 711 N N . ARG A 1 91 ? -0.300 -9.086 -10.360 1.00 92.25 91 ARG A N 1
ATOM 712 C CA . ARG A 1 91 ? 0.386 -7.917 -9.794 1.00 92.25 91 ARG A CA 1
ATOM 713 C C . ARG A 1 91 ? 0.726 -8.052 -8.319 1.00 92.25 91 ARG A C 1
ATOM 715 O O . ARG A 1 91 ? 1.709 -7.457 -7.891 1.00 92.25 91 ARG A O 1
ATOM 722 N N . ARG A 1 92 ? 0.023 -8.896 -7.556 1.00 94.50 92 ARG A N 1
ATOM 723 C CA . ARG A 1 92 ? 0.407 -9.212 -6.164 1.00 94.50 92 ARG A CA 1
ATOM 724 C C . ARG A 1 92 ? 1.849 -9.700 -6.083 1.00 94.50 92 ARG A C 1
ATOM 726 O O . ARG A 1 92 ? 2.599 -9.238 -5.233 1.00 94.50 92 ARG A O 1
ATOM 733 N N . ARG A 1 93 ? 2.259 -10.584 -7.002 1.00 91.69 93 ARG A N 1
ATOM 734 C CA . ARG A 1 93 ? 3.644 -11.084 -7.064 1.00 91.69 93 ARG A CA 1
ATOM 735 C C . ARG A 1 93 ? 4.642 -9.956 -7.315 1.00 91.69 93 ARG A C 1
ATOM 737 O O . ARG A 1 93 ? 5.634 -9.878 -6.599 1.00 91.69 93 ARG A O 1
ATOM 744 N N . ALA A 1 94 ? 4.349 -9.068 -8.266 1.00 91.88 94 ALA A N 1
ATOM 745 C CA . ALA A 1 94 ? 5.194 -7.913 -8.562 1.00 91.88 94 ALA A CA 1
ATOM 746 C C . ALA A 1 94 ? 5.320 -6.970 -7.354 1.00 91.88 94 ALA A C 1
ATOM 748 O O . ALA A 1 94 ? 6.427 -6.563 -7.016 1.00 91.88 94 ALA A O 1
ATOM 749 N N . VAL A 1 95 ? 4.213 -6.683 -6.657 1.00 94.56 95 VAL A N 1
ATOM 750 C CA . VAL A 1 95 ? 4.209 -5.862 -5.435 1.00 94.56 95 VAL A CA 1
ATOM 751 C C . VAL A 1 95 ? 5.037 -6.516 -4.327 1.00 94.56 95 VAL A C 1
ATOM 753 O O . VAL A 1 95 ? 5.891 -5.855 -3.751 1.00 94.56 95 VAL A O 1
ATOM 756 N N . VAL A 1 96 ? 4.863 -7.815 -4.060 1.00 92.94 96 VAL A N 1
ATOM 757 C CA . VAL A 1 96 ? 5.654 -8.530 -3.037 1.00 92.94 96 VAL A CA 1
ATOM 758 C C . VAL A 1 96 ? 7.144 -8.527 -3.372 1.00 92.94 96 VAL A C 1
ATOM 760 O O . VAL A 1 96 ? 7.967 -8.220 -2.514 1.00 92.94 96 VAL A O 1
ATOM 763 N N . GLN A 1 97 ? 7.505 -8.847 -4.617 1.00 91.00 97 GLN A N 1
ATOM 764 C CA . GLN A 1 97 ? 8.900 -8.820 -5.064 1.00 91.00 97 GLN A CA 1
ATOM 765 C C . GLN A 1 97 ? 9.508 -7.431 -4.896 1.00 91.00 97 GLN A C 1
ATOM 767 O O . GLN A 1 97 ? 10.650 -7.305 -4.459 1.00 91.00 97 GLN A O 1
ATOM 772 N N . ARG A 1 98 ? 8.729 -6.394 -5.207 1.00 92.62 98 ARG A N 1
ATOM 773 C CA . ARG A 1 98 ? 9.160 -5.010 -5.094 1.00 92.62 98 ARG A CA 1
ATOM 774 C C . ARG A 1 98 ? 9.346 -4.573 -3.644 1.00 92.62 98 ARG A C 1
ATOM 776 O O . ARG A 1 98 ? 10.388 -4.018 -3.329 1.00 92.62 98 ARG A O 1
ATOM 783 N N . ILE A 1 99 ? 8.393 -4.890 -2.768 1.00 93.44 99 ILE A N 1
ATOM 784 C CA . ILE A 1 99 ? 8.510 -4.677 -1.320 1.00 93.44 99 ILE A CA 1
ATOM 785 C C . ILE A 1 99 ? 9.794 -5.334 -0.799 1.00 93.44 99 ILE A C 1
ATOM 787 O O . ILE A 1 99 ? 10.603 -4.683 -0.145 1.00 93.44 99 ILE A O 1
ATOM 791 N N . ASN A 1 100 ? 10.022 -6.607 -1.131 1.00 91.50 100 ASN A N 1
ATOM 792 C CA . ASN A 1 100 ? 11.218 -7.320 -0.686 1.00 91.50 100 ASN A CA 1
ATOM 793 C C . ASN A 1 100 ? 12.502 -6.660 -1.203 1.00 91.50 100 ASN A C 1
ATOM 795 O O . ASN A 1 100 ? 13.469 -6.552 -0.456 1.00 91.50 100 ASN A O 1
ATOM 799 N N . ALA A 1 101 ? 12.511 -6.184 -2.451 1.00 89.31 101 ALA A N 1
ATOM 800 C CA . ALA A 1 101 ? 13.649 -5.460 -3.007 1.00 89.31 101 ALA A CA 1
ATOM 801 C C . ALA A 1 101 ? 13.918 -4.137 -2.267 1.00 89.31 101 ALA A C 1
ATOM 803 O O . ALA A 1 101 ? 15.072 -3.844 -1.967 1.00 89.31 101 ALA A O 1
ATOM 804 N N . CYS A 1 102 ? 12.874 -3.373 -1.928 1.00 90.06 102 CYS A N 1
ATOM 805 C CA . CYS A 1 102 ? 13.000 -2.095 -1.221 1.00 90.06 102 CYS A CA 1
ATOM 806 C C . CYS A 1 102 ? 13.458 -2.256 0.237 1.00 90.06 102 CYS A C 1
ATOM 808 O O . CYS A 1 102 ? 14.272 -1.470 0.708 1.00 90.06 102 CYS A O 1
ATOM 810 N N . PHE A 1 103 ? 12.968 -3.278 0.945 1.00 87.25 103 PHE A N 1
ATOM 811 C CA . PHE A 1 103 ? 13.255 -3.500 2.370 1.00 87.25 103 PHE A CA 1
ATOM 812 C C . PHE A 1 103 ? 14.361 -4.541 2.626 1.00 87.25 103 PHE A C 1
ATOM 814 O O . PHE A 1 103 ? 14.468 -5.079 3.726 1.00 87.25 103 PHE A O 1
ATOM 821 N N . GLY A 1 104 ? 15.182 -4.854 1.616 1.00 76.31 104 GLY A N 1
ATOM 822 C CA . GLY A 1 104 ? 16.349 -5.738 1.761 1.00 76.31 104 GLY A CA 1
ATOM 823 C C . GLY A 1 104 ? 16.025 -7.225 1.970 1.00 76.31 104 GLY A C 1
ATOM 824 O O . GLY A 1 104 ? 16.908 -8.020 2.291 1.00 76.31 104 GLY A O 1
ATOM 825 N N . GLY A 1 105 ? 14.773 -7.639 1.771 1.00 60.66 105 GLY A N 1
ATOM 826 C CA . GLY A 1 105 ? 14.325 -9.016 1.954 1.00 60.66 105 GLY A CA 1
ATOM 827 C C . GLY A 1 105 ? 14.956 -9.974 0.941 1.00 60.66 105 GLY A C 1
ATOM 828 O O . GLY A 1 105 ? 14.635 -9.910 -0.243 1.00 60.66 105 GLY A O 1
ATOM 829 N N . ALA A 1 106 ? 15.817 -10.877 1.434 1.00 51.78 106 ALA A N 1
ATOM 830 C CA . ALA A 1 106 ? 16.446 -12.062 0.815 1.00 51.78 106 ALA A CA 1
ATOM 831 C C . ALA A 1 106 ? 17.205 -11.891 -0.524 1.00 51.78 106 ALA A C 1
ATOM 833 O O . ALA A 1 106 ? 18.202 -12.574 -0.739 1.00 51.78 106 ALA A O 1
ATOM 834 N N . SER A 1 107 ? 16.799 -10.989 -1.417 1.00 51.03 107 SER A N 1
ATOM 835 C CA . SER A 1 107 ? 17.431 -10.746 -2.717 1.00 51.03 107 SER A CA 1
ATOM 836 C C . SER A 1 107 ? 18.872 -10.262 -2.562 1.00 51.03 107 SER A C 1
ATOM 838 O O . SER A 1 107 ? 19.767 -10.813 -3.190 1.00 51.03 107 SER A O 1
ATOM 840 N N . GLN A 1 108 ? 19.131 -9.316 -1.655 1.00 50.22 108 GLN A N 1
ATOM 841 C CA . GLN A 1 108 ? 20.494 -8.837 -1.398 1.00 50.22 108 GLN A CA 1
ATOM 842 C C . GLN A 1 108 ? 21.351 -9.898 -0.691 1.00 50.22 108 GLN A C 1
ATOM 844 O O . GLN A 1 108 ? 22.521 -10.069 -1.027 1.00 50.22 108 GLN A O 1
ATOM 849 N N . PHE A 1 109 ? 20.751 -10.674 0.217 1.00 46.47 109 PHE A N 1
ATOM 850 C CA . PHE A 1 109 ? 21.449 -11.721 0.965 1.00 46.47 109 PHE A CA 1
ATOM 851 C C . PHE A 1 109 ? 21.878 -12.894 0.060 1.00 46.47 109 PHE A C 1
ATOM 853 O O . PHE A 1 109 ? 23.038 -13.298 0.065 1.00 46.47 109 PHE A O 1
ATOM 860 N N . PHE A 1 110 ? 20.981 -13.404 -0.795 1.00 47.72 110 PHE A N 1
ATOM 861 C CA . PHE A 1 110 ? 21.305 -14.486 -1.736 1.00 47.72 110 PHE A CA 1
ATOM 862 C C . PHE A 1 110 ? 22.065 -14.011 -2.985 1.00 47.72 110 PHE A C 1
ATOM 864 O O . PHE A 1 110 ? 22.805 -14.807 -3.566 1.00 47.72 110 PHE A O 1
ATOM 871 N N . ALA A 1 111 ? 21.924 -12.749 -3.410 1.00 56.09 111 ALA A N 1
ATOM 872 C CA . ALA A 1 111 ? 22.753 -12.183 -4.477 1.00 56.09 111 ALA A CA 1
ATOM 873 C C . ALA A 1 111 ? 24.219 -12.058 -4.039 1.00 56.09 111 ALA A C 1
ATOM 875 O O . ALA A 1 111 ? 25.101 -12.446 -4.803 1.00 56.09 111 ALA A O 1
ATOM 876 N N . GLY A 1 112 ? 24.471 -11.613 -2.800 1.00 55.44 112 GLY A N 1
ATOM 877 C CA . GLY A 1 112 ? 25.806 -11.634 -2.195 1.00 55.44 112 GLY A CA 1
ATOM 878 C C . GLY A 1 112 ? 26.379 -13.050 -2.139 1.00 55.44 112 GLY A C 1
ATOM 879 O O . GLY A 1 112 ? 27.474 -13.290 -2.644 1.00 55.44 112 GLY A O 1
ATOM 880 N N . LEU A 1 113 ? 25.582 -14.015 -1.663 1.00 54.16 113 LEU A N 1
ATOM 881 C CA . LEU A 1 113 ? 25.993 -15.418 -1.590 1.00 54.16 113 LEU A CA 1
ATOM 882 C C . LEU A 1 113 ? 26.314 -16.007 -2.980 1.00 54.16 113 LEU A C 1
ATOM 884 O O . LEU A 1 113 ? 27.341 -16.651 -3.164 1.00 54.16 113 LEU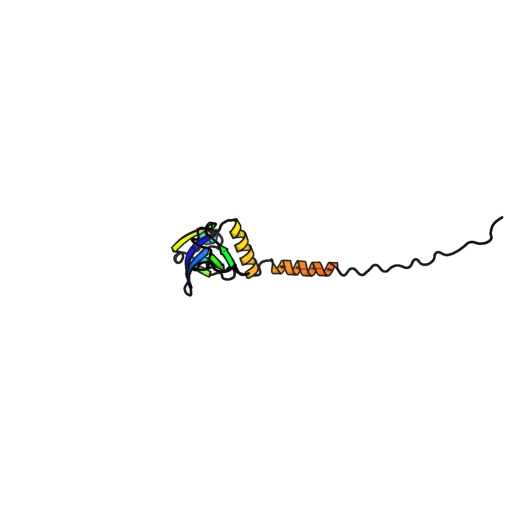 A O 1
ATOM 888 N N . LYS A 1 114 ? 25.491 -15.764 -4.009 1.00 55.66 114 LYS A N 1
ATOM 889 C CA . LYS A 1 114 ? 25.797 -16.226 -5.378 1.00 55.66 114 LYS A CA 1
ATOM 890 C C . LYS A 1 114 ? 27.034 -15.543 -5.970 1.00 55.66 114 LYS A C 1
ATOM 892 O O . LYS A 1 114 ? 27.792 -16.202 -6.681 1.00 55.66 114 LYS A O 1
ATOM 897 N N . ALA A 1 115 ? 27.248 -14.258 -5.686 1.00 57.12 115 ALA A N 1
ATOM 898 C CA . ALA A 1 115 ? 28.420 -13.520 -6.151 1.00 57.12 115 ALA A CA 1
ATOM 899 C C . ALA A 1 115 ? 29.721 -14.016 -5.491 1.00 57.12 115 ALA A C 1
ATOM 901 O O . ALA A 1 115 ? 30.737 -14.145 -6.173 1.00 57.12 115 ALA A O 1
ATOM 902 N N . GLU A 1 116 ? 29.692 -14.354 -4.200 1.00 53.81 116 GLU A N 1
ATOM 903 C CA . GLU A 1 116 ? 30.823 -14.967 -3.488 1.00 53.81 116 GLU A CA 1
ATOM 904 C C . GLU A 1 116 ? 31.132 -16.382 -3.988 1.00 53.81 116 GLU A C 1
ATOM 906 O O . GLU A 1 116 ? 32.279 -16.700 -4.309 1.00 53.81 116 GLU A O 1
ATOM 911 N N . TRP A 1 117 ? 30.110 -17.224 -4.141 1.00 53.88 117 TRP A N 1
ATOM 912 C CA . TRP A 1 117 ? 30.289 -18.601 -4.611 1.00 53.88 117 TRP A CA 1
ATOM 913 C C . TRP A 1 117 ? 30.715 -18.681 -6.087 1.00 53.88 117 TRP A C 1
ATOM 915 O O . TRP A 1 117 ? 31.406 -19.622 -6.481 1.00 53.88 117 TRP A O 1
ATOM 925 N N . GLY A 1 118 ? 30.355 -17.687 -6.906 1.00 56.16 118 GLY A N 1
ATOM 926 C CA . GLY A 1 118 ? 30.817 -17.562 -8.291 1.00 56.16 118 GLY A CA 1
ATOM 927 C C . GLY A 1 118 ? 32.313 -17.247 -8.411 1.00 56.16 118 GLY A C 1
ATOM 928 O O . GLY A 1 118 ? 32.972 -17.786 -9.296 1.00 56.16 118 GLY A O 1
ATOM 929 N N . LYS A 1 119 ? 32.872 -16.449 -7.490 1.00 58.84 119 LYS A N 1
ATOM 930 C CA . LYS A 1 119 ? 34.305 -16.092 -7.470 1.00 58.84 119 LYS A CA 1
ATOM 931 C C . LYS A 1 119 ? 35.207 -17.234 -6.990 1.00 58.84 119 LYS A C 1
ATOM 933 O O . LYS A 1 119 ? 36.346 -17.342 -7.430 1.00 58.84 119 LYS A O 1
ATOM 938 N N . SER A 1 120 ? 34.703 -18.112 -6.120 1.00 52.81 120 SER A N 1
ATOM 939 C CA . SER A 1 120 ? 35.482 -19.235 -5.570 1.00 52.81 120 SER A CA 1
ATOM 940 C C . SER A 1 120 ? 35.735 -20.364 -6.588 1.00 52.81 120 SER A C 1
ATOM 942 O O . SER A 1 120 ? 36.716 -21.098 -6.484 1.00 52.81 120 SER A O 1
ATOM 944 N N . ARG A 1 121 ? 34.903 -20.484 -7.634 1.00 53.25 121 ARG A N 1
ATOM 945 C CA . ARG A 1 121 ? 35.068 -21.511 -8.682 1.00 53.25 121 ARG A CA 1
ATOM 946 C C . ARG A 1 121 ? 36.222 -21.256 -9.657 1.00 53.25 121 ARG A C 1
ATOM 948 O O . ARG A 1 121 ? 36.635 -22.208 -10.320 1.00 53.25 121 ARG A O 1
ATOM 955 N N 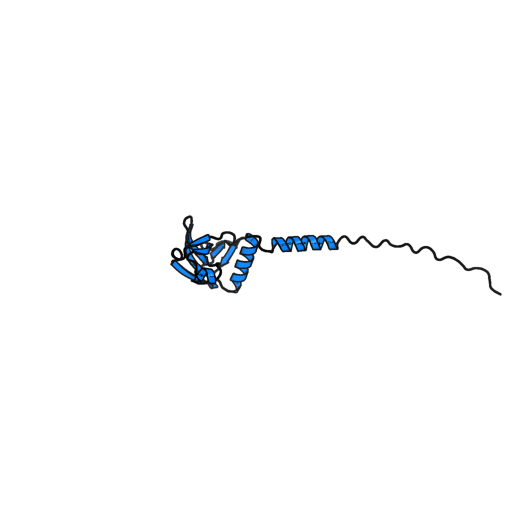. ASP A 1 122 ? 36.743 -20.031 -9.716 1.00 56.41 122 ASP A N 1
ATOM 956 C CA . ASP A 1 122 ? 37.765 -19.615 -10.688 1.00 56.41 122 ASP A CA 1
ATOM 957 C C . ASP A 1 122 ? 39.209 -19.699 -10.148 1.00 56.41 122 ASP A C 1
ATOM 959 O O . ASP A 1 122 ? 40.168 -19.408 -10.853 1.00 56.41 122 ASP A O 1
ATOM 963 N N . GLN A 1 123 ? 39.401 -20.160 -8.903 1.00 52.91 123 GLN A N 1
ATOM 964 C CA . GLN A 1 123 ? 40.729 -20.335 -8.289 1.00 52.91 123 GLN A CA 1
ATOM 965 C C . GLN A 1 123 ? 41.217 -21.793 -8.269 1.00 52.91 123 GLN A C 1
ATOM 967 O O . GLN A 1 123 ? 41.884 -22.220 -7.327 1.00 52.91 123 GLN A O 1
ATOM 972 N N . ARG A 1 124 ? 40.925 -22.593 -9.305 1.00 47.62 124 ARG A N 1
ATOM 973 C CA . ARG A 1 124 ? 41.664 -23.856 -9.488 1.00 47.62 124 ARG A CA 1
ATOM 974 C C . ARG A 1 124 ? 42.975 -23.559 -10.22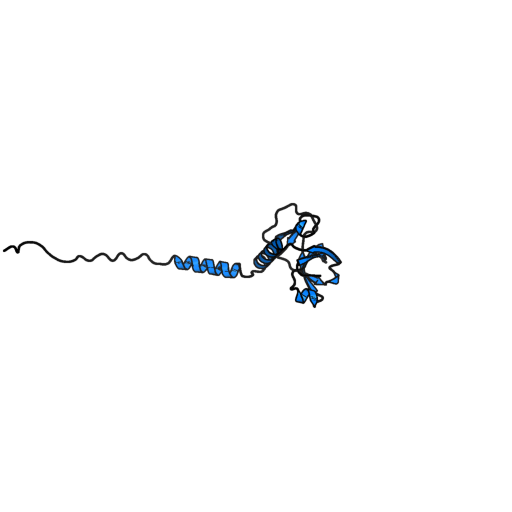2 1.00 47.62 124 ARG A C 1
ATOM 976 O O . ARG A 1 124 ? 42.915 -23.198 -11.395 1.00 47.62 124 ARG A O 1
ATOM 983 N N . PRO A 1 125 ? 44.150 -23.713 -9.582 1.00 45.44 125 PRO A N 1
ATOM 984 C CA . PRO A 1 125 ? 45.414 -23.471 -10.258 1.00 45.44 125 PRO A CA 1
ATOM 985 C C . PRO A 1 125 ? 45.561 -24.455 -11.421 1.00 45.44 125 PRO A C 1
ATOM 987 O O . PRO A 1 125 ? 45.219 -25.638 -11.304 1.00 45.44 125 PRO A O 1
ATOM 990 N N . LEU A 1 126 ? 46.047 -23.947 -12.558 1.00 50.28 126 LEU A N 1
ATOM 991 C CA . LEU A 1 126 ? 46.391 -24.753 -13.722 1.00 50.28 126 LEU A CA 1
ATOM 992 C C . LEU A 1 126 ? 47.236 -25.953 -13.280 1.00 50.28 126 LEU A C 1
ATOM 994 O O . LEU A 1 126 ? 48.285 -25.789 -12.658 1.00 50.28 126 LEU A O 1
ATOM 998 N N . ARG A 1 127 ? 46.776 -27.156 -13.647 1.00 44.12 127 ARG A N 1
ATOM 999 C CA . ARG A 1 127 ? 47.546 -28.405 -13.606 1.00 44.12 127 ARG A CA 1
ATOM 1000 C C . ARG A 1 127 ? 48.993 -28.127 -14.023 1.00 44.12 127 ARG A C 1
ATOM 1002 O O . ARG A 1 127 ? 49.249 -27.850 -15.195 1.00 44.12 127 ARG A O 1
ATOM 1009 N N . GLN A 1 128 ? 49.928 -28.254 -13.082 1.00 50.16 128 GLN A N 1
ATOM 1010 C CA . GLN A 1 128 ? 51.345 -28.395 -13.397 1.00 50.16 128 GLN A CA 1
ATOM 1011 C C . GLN A 1 128 ? 51.485 -29.533 -14.413 1.00 50.16 128 GLN A C 1
ATOM 1013 O O . GLN A 1 128 ? 51.113 -30.680 -14.147 1.00 50.16 128 GLN A O 1
ATOM 1018 N N . LYS A 1 129 ? 51.987 -29.208 -15.608 1.00 45.66 129 LYS A N 1
ATOM 1019 C CA . LYS A 1 129 ? 52.492 -30.207 -16.547 1.00 45.66 129 LYS A CA 1
ATOM 1020 C C . LYS A 1 129 ? 53.677 -30.883 -15.865 1.00 45.66 129 LYS A C 1
ATOM 1022 O O . LYS A 1 129 ? 54.777 -30.345 -15.868 1.00 45.66 129 LYS A O 1
ATOM 1027 N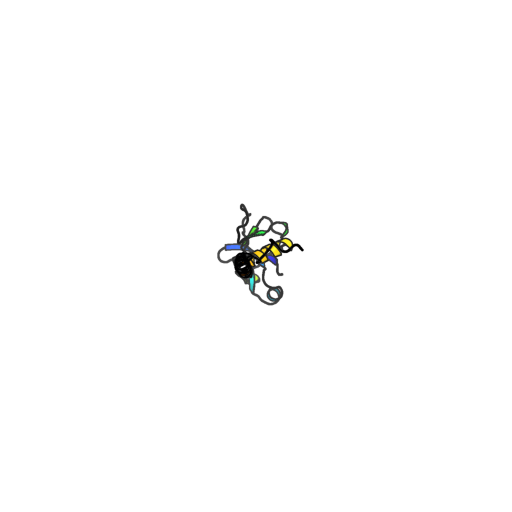 N . VAL A 1 130 ? 53.438 -32.052 -15.277 1.00 46.69 130 VAL A N 1
ATOM 1028 C CA . VAL A 1 130 ? 54.506 -32.981 -14.913 1.00 46.69 130 VAL A CA 1
ATOM 1029 C C . VAL A 1 130 ? 55.190 -33.365 -16.221 1.00 46.69 130 VAL A C 1
ATOM 1031 O O . VAL A 1 130 ? 54.612 -34.059 -17.063 1.00 46.69 130 VAL A O 1
ATOM 1034 N N . SER A 1 131 ? 56.386 -32.824 -16.433 1.00 49.03 131 SER A N 1
ATOM 1035 C CA . SER A 1 131 ? 57.284 -33.248 -17.494 1.00 49.03 131 SER A CA 1
ATOM 1036 C C . SER A 1 131 ? 57.532 -34.744 -17.320 1.00 49.03 131 SER A C 1
ATOM 1038 O O . SER A 1 131 ? 57.921 -35.216 -16.253 1.00 49.03 131 SER A O 1
ATOM 1040 N N . ARG A 1 132 ? 57.245 -35.522 -18.368 1.00 42.59 132 ARG A N 1
ATOM 1041 C CA . ARG A 1 132 ? 57.626 -36.932 -18.427 1.00 42.59 132 ARG A CA 1
ATOM 1042 C C . ARG A 1 132 ? 59.147 -36.994 -18.413 1.00 42.59 132 ARG A C 1
ATOM 1044 O O . ARG A 1 132 ? 59.793 -36.746 -19.426 1.00 42.59 132 ARG A O 1
ATOM 1051 N N . GLN A 1 133 ? 59.681 -37.295 -17.240 1.00 47.22 133 GLN A N 1
ATOM 1052 C CA . GLN A 1 133 ? 61.053 -37.710 -17.028 1.00 47.22 133 GLN A CA 1
ATOM 1053 C C . GLN A 1 133 ? 61.339 -38.902 -17.953 1.00 47.22 133 GLN A C 1
ATOM 1055 O O . GLN A 1 133 ? 60.536 -39.832 -18.069 1.00 47.22 133 GLN A O 1
ATOM 1060 N N . SER A 1 134 ? 62.443 -38.795 -18.684 1.00 47.34 134 SER A N 1
ATOM 1061 C CA . SER A 1 134 ? 62.907 -39.725 -19.704 1.00 47.34 134 SER A CA 1
ATOM 1062 C C . SER A 1 134 ? 62.983 -41.154 -19.168 1.00 47.34 134 SER A C 1
ATOM 1064 O O . SER A 1 134 ? 63.737 -41.425 -18.233 1.00 47.34 134 SER A O 1
ATOM 1066 N N . ARG A 1 135 ? 62.240 -42.076 -19.790 1.00 43.97 135 ARG A N 1
ATOM 1067 C CA . ARG A 1 135 ? 62.535 -43.505 -19.684 1.00 43.97 135 ARG A CA 1
ATOM 1068 C C . ARG A 1 135 ? 63.793 -43.787 -20.489 1.00 43.97 135 ARG A C 1
ATOM 1070 O O . ARG A 1 135 ? 63.790 -43.770 -21.713 1.00 43.97 135 ARG A O 1
ATOM 1077 N N . ASP A 1 136 ? 64.851 -43.884 -19.713 1.00 48.28 136 ASP A N 1
ATOM 1078 C CA . ASP A 1 136 ? 65.962 -44.809 -19.806 1.00 48.28 136 ASP A CA 1
ATOM 1079 C C . ASP A 1 136 ? 65.946 -45.840 -20.962 1.00 48.28 136 ASP A C 1
ATOM 1081 O O . ASP A 1 136 ? 64.978 -46.568 -21.182 1.00 48.28 136 ASP A O 1
ATOM 1085 N N . SER A 1 137 ? 67.114 -45.856 -21.609 1.00 51.47 137 SER A N 1
ATOM 1086 C CA . SER A 1 137 ? 67.893 -46.970 -22.165 1.00 51.47 137 SER A CA 1
ATOM 1087 C C . SER A 1 137 ? 67.429 -47.846 -23.343 1.00 51.47 137 SER A C 1
ATOM 1089 O O . SER A 1 137 ? 66.483 -48.626 -23.287 1.00 51.47 137 SER A O 1
ATOM 1091 N N . SER A 1 138 ? 68.364 -47.864 -24.308 1.00 49.12 138 SER A N 1
ATOM 1092 C CA . SER A 1 138 ? 68.709 -48.913 -25.287 1.00 49.12 138 SER A CA 1
ATOM 1093 C C . SER A 1 138 ? 67.945 -48.850 -26.613 1.00 49.12 138 SER A C 1
ATOM 1095 O O . SER A 1 138 ? 66.721 -48.758 -26.601 1.00 49.12 138 SER A O 1
ATOM 1097 N N . PRO A 1 139 ? 68.633 -48.919 -27.781 1.00 48.94 139 PRO A N 1
ATOM 1098 C CA . PRO A 1 139 ? 69.314 -50.169 -28.154 1.00 48.94 139 PRO A CA 1
ATOM 1099 C C . PRO A 1 139 ? 70.513 -50.040 -29.124 1.00 48.94 139 PRO A C 1
ATOM 1101 O O . PRO A 1 139 ? 70.435 -49.351 -30.141 1.00 48.94 139 PRO A O 1
ATOM 1104 N N . ARG A 1 140 ? 71.586 -50.815 -28.917 1.00 52.47 140 ARG A N 1
ATOM 1105 C CA . ARG A 1 140 ? 72.496 -51.214 -30.012 1.00 52.47 140 ARG A CA 1
ATOM 1106 C C . ARG A 1 140 ? 73.460 -52.316 -29.544 1.00 52.47 140 ARG A C 1
ATOM 1108 O O . ARG A 1 140 ? 74.188 -52.094 -28.589 1.00 52.47 140 ARG A O 1
ATOM 1115 N N . TRP A 1 141 ? 73.476 -53.450 -30.260 1.00 54.88 141 TRP A N 1
ATOM 1116 C CA . TRP A 1 141 ? 74.569 -54.452 -30.316 1.00 54.88 141 TRP A CA 1
ATOM 1117 C C . TRP A 1 141 ? 74.523 -55.783 -29.538 1.00 54.88 141 TRP A C 1
ATOM 1119 O O . TRP A 1 141 ? 75.584 -56.342 -29.307 1.00 54.88 141 TRP A O 1
ATOM 1129 N N . LEU A 1 142 ? 73.369 -56.405 -29.271 1.00 49.78 142 LEU A N 1
ATOM 1130 C CA . LEU A 1 142 ? 73.361 -57.861 -29.001 1.00 49.78 142 LEU A CA 1
ATOM 1131 C C . LEU A 1 142 ? 72.342 -58.586 -29.893 1.00 49.78 142 LEU A C 1
ATOM 1133 O O . LEU A 1 142 ? 71.202 -58.836 -29.514 1.00 49.78 142 LEU A O 1
ATOM 1137 N N . ARG A 1 143 ? 72.780 -58.848 -31.133 1.00 44.91 143 ARG A N 1
ATOM 1138 C CA . ARG A 1 143 ? 72.317 -59.951 -31.987 1.00 44.91 143 ARG A CA 1
ATOM 1139 C C . ARG A 1 143 ? 73.381 -61.052 -31.908 1.00 44.91 143 ARG A C 1
ATOM 1141 O O . ARG A 1 143 ? 74.557 -60.708 -32.007 1.00 44.91 143 ARG A O 1
ATOM 1148 N N . ASN A 1 144 ? 72.899 -62.297 -31.866 1.00 45.09 144 ASN A N 1
ATOM 1149 C CA . ASN A 1 144 ? 73.591 -63.596 -31.880 1.00 45.09 144 ASN A CA 1
ATOM 1150 C C . ASN A 1 144 ? 74.343 -63.996 -30.613 1.00 45.09 144 ASN A C 1
ATOM 1152 O O . ASN A 1 144 ? 75.389 -63.388 -30.314 1.00 45.09 144 ASN A O 1
#